Protein AF-A0A0K8P435-F1 (afdb_monomer_lite)

Secondary structure (DSSP, 8-state):
---HHHHHHHHHHHH-GGGHHHHHHHHT--THHHHHHHHT--SS--HHHHHHHHHHHHHHHTTSSPPPPPPS---------S----

Foldseek 3Di:
DDDLLNVLLVVLVVLPPLLLQVLCVVLVADSCVSVCSNVVVPVDDPCVRCVSSSVSVVCCVVVVDPRDDRNPDPDPPPPDDDDPDD

Sequence (86 aa):
MESIVAYLKRNLREAGAARWESIAAEAGVAKTLPRKIACGDRDNPGVQTIQPLLDYFQAVERGERELPPPAAAHGDARRSTAAEAA

Structure (mmCIF,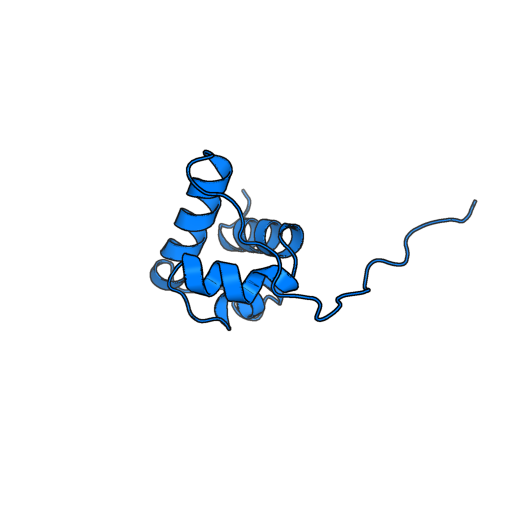 N/CA/C/O backbone):
data_AF-A0A0K8P435-F1
#
_entry.id   AF-A0A0K8P435-F1
#
loop_
_atom_site.group_PDB
_atom_site.id
_atom_site.type_symbol
_atom_site.label_atom_id
_atom_site.label_alt_id
_atom_site.label_comp_id
_atom_site.label_asym_id
_atom_site.label_entity_id
_atom_site.label_seq_id
_atom_site.pdbx_PDB_ins_code
_atom_site.Cartn_x
_atom_site.Cartn_y
_atom_site.Cartn_z
_atom_site.occupancy
_atom_site.B_iso_or_equiv
_atom_site.auth_seq_id
_atom_site.auth_comp_id
_atom_site.auth_asym_id
_atom_site.auth_atom_id
_atom_site.pdbx_PDB_model_num
ATOM 1 N N . MET A 1 1 ? 3.329 15.511 -15.231 1.00 50.84 1 MET A N 1
ATOM 2 C CA . MET A 1 1 ? 2.666 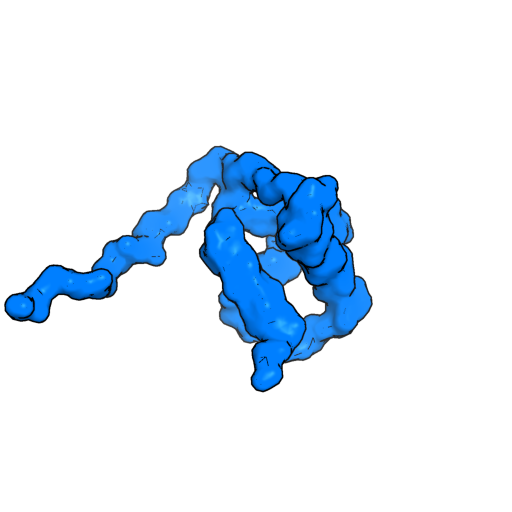14.194 -15.291 1.00 50.84 1 MET A CA 1
ATOM 3 C C . MET A 1 1 ? 3.378 13.314 -14.280 1.00 50.84 1 MET A C 1
ATOM 5 O O . MET A 1 1 ? 4.561 13.064 -14.468 1.00 50.84 1 MET A O 1
ATOM 9 N N . GLU A 1 2 ? 2.750 12.990 -13.148 1.00 64.75 2 GLU A N 1
ATOM 10 C CA . GLU A 1 2 ? 3.371 12.060 -12.194 1.00 64.75 2 GLU A CA 1
ATOM 11 C C . GLU A 1 2 ? 3.360 10.645 -12.788 1.00 64.75 2 GLU A C 1
ATOM 13 O O . GLU A 1 2 ? 2.417 10.275 -13.488 1.00 64.75 2 GLU A O 1
ATOM 18 N N . SER A 1 3 ? 4.423 9.867 -12.575 1.00 81.75 3 SER A N 1
ATOM 19 C CA . SER A 1 3 ? 4.427 8.464 -12.992 1.00 81.75 3 SER A CA 1
ATOM 20 C C . SER A 1 3 ? 3.538 7.644 -12.055 1.00 81.75 3 SER A C 1
ATOM 22 O O . SER A 1 3 ? 3.412 7.963 -10.874 1.00 81.75 3 SER A O 1
ATOM 24 N N . ILE A 1 4 ? 2.964 6.541 -12.545 1.00 82.19 4 ILE A N 1
ATOM 25 C CA . ILE A 1 4 ? 2.165 5.620 -11.712 1.00 82.19 4 ILE A CA 1
ATOM 26 C C . ILE A 1 4 ? 2.967 5.155 -10.485 1.00 82.19 4 ILE A C 1
ATOM 28 O O . ILE A 1 4 ? 2.431 5.013 -9.389 1.00 82.19 4 ILE A O 1
ATOM 32 N N . VAL A 1 5 ? 4.279 4.972 -10.646 1.00 79.94 5 VAL A N 1
ATOM 33 C CA . VAL A 1 5 ? 5.184 4.622 -9.546 1.00 79.94 5 VAL A CA 1
ATOM 34 C C . VAL A 1 5 ? 5.259 5.744 -8.508 1.00 79.94 5 VAL A C 1
ATOM 36 O O . VAL A 1 5 ? 5.232 5.456 -7.314 1.00 79.94 5 VAL A O 1
ATOM 39 N N . ALA A 1 6 ? 5.320 7.012 -8.929 1.00 82.19 6 ALA A N 1
ATOM 40 C CA . ALA A 1 6 ? 5.305 8.156 -8.019 1.00 82.19 6 ALA A CA 1
ATOM 41 C C . ALA A 1 6 ? 3.980 8.255 -7.245 1.00 82.19 6 ALA A C 1
ATOM 43 O O . ALA A 1 6 ? 4.017 8.437 -6.027 1.00 82.19 6 ALA A O 1
ATOM 44 N N . TYR A 1 7 ? 2.847 8.030 -7.918 1.00 85.69 7 TYR A N 1
ATOM 45 C CA . TYR A 1 7 ? 1.524 7.968 -7.290 1.00 85.69 7 TYR A CA 1
ATOM 46 C C . TYR A 1 7 ? 1.462 6.869 -6.219 1.00 85.69 7 TYR A C 1
ATOM 48 O O . TYR A 1 7 ? 1.132 7.126 -5.060 1.00 85.69 7 TYR A O 1
ATOM 56 N N . LEU A 1 8 ? 1.874 5.644 -6.564 1.00 84.50 8 LEU A N 1
ATOM 57 C CA . LEU A 1 8 ? 1.921 4.529 -5.615 1.00 84.50 8 LEU A CA 1
ATOM 58 C C . LEU A 1 8 ? 2.873 4.817 -4.451 1.00 84.50 8 LEU A C 1
ATOM 60 O O . LEU A 1 8 ? 2.558 4.519 -3.302 1.00 84.50 8 LEU A O 1
ATOM 64 N N . LYS A 1 9 ? 4.030 5.428 -4.721 1.00 85.19 9 LYS A N 1
ATOM 65 C CA . LYS A 1 9 ? 5.011 5.805 -3.699 1.00 85.19 9 LYS A CA 1
ATOM 66 C C . LYS A 1 9 ? 4.449 6.837 -2.722 1.00 85.19 9 LYS A C 1
ATOM 68 O O . LYS A 1 9 ? 4.718 6.722 -1.526 1.00 85.19 9 LYS A O 1
ATOM 73 N N . ARG A 1 10 ? 3.682 7.819 -3.211 1.00 86.06 10 ARG A N 1
ATOM 74 C CA . ARG A 1 10 ? 2.989 8.812 -2.379 1.00 86.06 10 ARG A CA 1
ATOM 75 C C . ARG A 1 10 ? 1.980 8.119 -1.466 1.00 86.06 10 ARG A C 1
ATOM 77 O O . ARG A 1 10 ? 2.152 8.169 -0.253 1.00 86.06 10 ARG A O 1
ATOM 84 N N . ASN A 1 11 ? 1.054 7.355 -2.041 1.00 86.50 11 ASN A N 1
ATOM 85 C CA . ASN A 1 11 ? 0.022 6.641 -1.287 1.00 86.50 11 ASN A CA 1
ATOM 86 C C . ASN A 1 11 ? 0.591 5.645 -0.270 1.00 86.50 11 ASN A C 1
ATOM 88 O O . ASN A 1 11 ? 0.126 5.573 0.862 1.00 86.50 11 ASN A O 1
ATOM 92 N N . LEU A 1 12 ? 1.649 4.909 -0.621 1.00 85.00 12 LEU A N 1
ATOM 93 C CA . LEU A 1 12 ? 2.325 3.995 0.303 1.00 85.00 12 LEU A CA 1
ATOM 94 C C . LEU A 1 12 ? 3.019 4.720 1.459 1.00 85.00 12 LEU A C 1
ATOM 96 O O . LEU A 1 12 ? 3.071 4.191 2.572 1.00 85.00 12 LEU A O 1
ATOM 100 N N . ARG A 1 13 ? 3.577 5.909 1.211 1.00 84.25 13 ARG A N 1
ATOM 101 C CA . ARG A 1 13 ? 4.166 6.744 2.265 1.00 84.25 13 ARG A CA 1
ATOM 102 C C . ARG A 1 13 ? 3.104 7.364 3.162 1.00 84.25 13 ARG A C 1
ATOM 104 O O . ARG A 1 13 ? 3.347 7.463 4.360 1.00 84.25 13 ARG A O 1
ATOM 111 N N . GLU A 1 14 ? 1.964 7.757 2.604 1.00 84.31 14 GLU A N 1
ATOM 112 C CA . GLU A 1 14 ? 0.829 8.302 3.358 1.00 84.31 14 GLU A CA 1
ATOM 113 C C . GLU A 1 14 ? 0.124 7.225 4.189 1.00 84.31 14 GLU A C 1
ATOM 115 O O . GLU A 1 14 ? -0.163 7.447 5.362 1.00 84.31 14 GLU A O 1
ATOM 120 N N . ALA A 1 15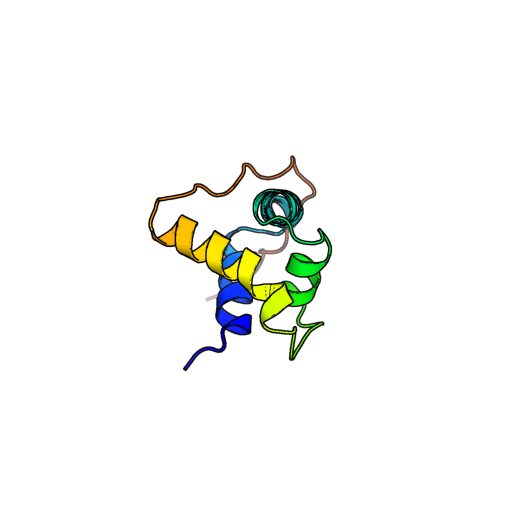 ? -0.062 6.023 3.635 1.00 81.94 15 ALA A N 1
ATOM 121 C CA . ALA A 1 15 ? -0.606 4.875 4.360 1.00 81.94 15 ALA A CA 1
ATOM 122 C C . ALA A 1 15 ? 0.309 4.409 5.510 1.00 81.94 15 ALA A C 1
ATOM 124 O O . ALA A 1 15 ? -0.168 3.867 6.508 1.00 81.94 15 ALA A O 1
ATOM 125 N N . GLY A 1 16 ? 1.619 4.631 5.382 1.00 82.00 16 GLY A N 1
ATOM 126 C CA . GLY A 1 16 ? 2.617 4.292 6.390 1.00 82.00 16 GLY A CA 1
ATOM 127 C C . GLY A 1 16 ? 3.080 2.834 6.335 1.00 82.00 16 GLY A C 1
ATOM 128 O O . GLY A 1 16 ? 2.343 1.920 5.960 1.00 82.00 16 GLY A O 1
ATOM 129 N N . ALA A 1 17 ? 4.330 2.606 6.748 1.00 82.50 17 ALA A N 1
ATOM 130 C CA . ALA A 1 17 ? 4.983 1.298 6.652 1.00 82.50 17 ALA A CA 1
ATOM 131 C C . ALA A 1 17 ? 4.270 0.180 7.430 1.00 82.50 17 ALA A C 1
ATOM 133 O O . ALA A 1 17 ? 4.293 -0.973 7.005 1.00 82.50 17 ALA A O 1
ATOM 134 N N . ALA A 1 18 ? 3.564 0.527 8.509 1.00 81.88 18 ALA A N 1
ATOM 135 C CA . ALA A 1 18 ? 2.772 -0.413 9.304 1.00 81.88 18 ALA A CA 1
ATOM 136 C C . ALA A 1 18 ? 1.595 -1.041 8.532 1.00 81.88 18 ALA A C 1
ATOM 138 O O . ALA A 1 18 ? 1.079 -2.081 8.934 1.00 81.88 18 ALA A O 1
ATOM 139 N N . ARG A 1 19 ? 1.153 -0.423 7.427 1.00 84.75 19 ARG A N 1
ATOM 140 C CA . ARG A 1 19 ? 0.053 -0.934 6.593 1.00 84.75 19 ARG A CA 1
ATOM 141 C C . ARG A 1 19 ? 0.539 -1.695 5.367 1.00 84.75 19 ARG A C 1
ATOM 143 O O . ARG A 1 19 ? -0.276 -2.292 4.680 1.00 84.75 19 ARG A O 1
ATOM 150 N N . TRP A 1 20 ? 1.838 -1.701 5.069 1.00 85.00 20 TRP A N 1
ATOM 151 C CA . TRP A 1 20 ? 2.356 -2.280 3.825 1.00 85.00 20 TRP A CA 1
ATOM 152 C C . TRP A 1 20 ? 2.078 -3.773 3.690 1.00 85.00 20 TRP A C 1
ATOM 154 O O . TRP A 1 20 ? 1.693 -4.215 2.612 1.00 85.00 20 TRP A O 1
ATOM 164 N N . GLU A 1 21 ? 2.253 -4.546 4.762 1.00 84.75 21 GLU A N 1
ATOM 165 C CA . GLU A 1 21 ? 1.983 -5.986 4.721 1.00 84.75 21 GLU A CA 1
ATOM 166 C C . GLU A 1 21 ? 0.491 -6.274 4.548 1.00 84.75 21 GLU A C 1
ATOM 168 O O . GLU A 1 21 ? 0.127 -7.095 3.709 1.00 84.75 21 GLU A O 1
ATOM 173 N N . SER A 1 22 ? -0.367 -5.543 5.262 1.00 85.81 22 SER A N 1
ATOM 174 C CA . SER A 1 22 ? -1.820 -5.674 5.141 1.00 85.81 22 SER A CA 1
ATOM 175 C C . SER A 1 22 ? -2.314 -5.258 3.752 1.00 85.81 22 SER A C 1
ATOM 177 O O . SER A 1 22 ? -3.078 -5.986 3.133 1.00 85.81 22 SER A O 1
ATOM 179 N N . ILE A 1 23 ? -1.830 -4.132 3.213 1.00 86.25 23 ILE A N 1
ATOM 180 C CA . ILE A 1 23 ? -2.156 -3.676 1.850 1.00 86.25 23 ILE A CA 1
ATOM 181 C C . ILE A 1 23 ? -1.697 -4.713 0.825 1.00 86.25 23 ILE A C 1
ATOM 183 O O . ILE A 1 23 ? -2.420 -4.996 -0.124 1.00 86.25 23 ILE A O 1
ATOM 187 N N . ALA A 1 24 ? -0.513 -5.303 1.007 1.00 86.62 24 ALA A N 1
ATOM 188 C CA . ALA A 1 24 ? -0.033 -6.345 0.109 1.00 86.62 24 ALA A CA 1
ATOM 189 C C . ALA A 1 24 ? -0.927 -7.590 0.135 1.00 86.62 24 ALA A C 1
ATOM 191 O O . ALA A 1 24 ? -1.236 -8.127 -0.926 1.00 86.62 24 ALA A O 1
ATOM 192 N N . ALA A 1 25 ? -1.361 -8.018 1.324 1.00 86.19 25 ALA A N 1
ATOM 193 C CA . ALA A 1 25 ? -2.279 -9.140 1.483 1.00 86.19 25 ALA A CA 1
ATOM 194 C C . ALA A 1 25 ? -3.634 -8.865 0.806 1.00 86.19 25 ALA A C 1
ATOM 196 O O . ALA A 1 25 ? -4.090 -9.677 0.006 1.00 86.19 25 ALA A O 1
ATOM 197 N N . GLU A 1 26 ? -4.219 -7.689 1.042 1.00 86.94 26 GLU A N 1
ATOM 198 C CA . GLU A 1 26 ? -5.521 -7.281 0.493 1.00 86.94 26 GLU A CA 1
ATOM 199 C C . GLU A 1 26 ? -5.503 -7.040 -1.025 1.00 86.94 26 GLU A C 1
ATOM 201 O O . GLU A 1 26 ? -6.498 -7.268 -1.720 1.00 86.94 26 GLU A O 1
ATOM 206 N N . ALA A 1 27 ? -4.375 -6.556 -1.549 1.00 85.56 27 ALA A N 1
ATOM 207 C CA . ALA A 1 27 ? -4.156 -6.363 -2.979 1.00 85.56 27 ALA A CA 1
ATOM 208 C C . ALA A 1 27 ? -3.709 -7.654 -3.693 1.00 85.56 27 ALA A C 1
ATOM 210 O O . ALA A 1 27 ? -3.601 -7.663 -4.917 1.00 85.56 27 ALA A O 1
ATOM 211 N N . GLY A 1 28 ? -3.420 -8.737 -2.958 1.00 84.94 28 GLY A N 1
ATOM 212 C CA . GLY A 1 28 ? -2.954 -10.002 -3.533 1.00 84.94 28 GLY A CA 1
ATOM 213 C C . GLY A 1 28 ? -1.538 -9.939 -4.116 1.00 84.94 28 GLY A C 1
ATOM 214 O O . GLY A 1 28 ? -1.215 -10.664 -5.056 1.00 84.94 28 GLY A O 1
ATOM 215 N N . VAL A 1 29 ? -0.681 -9.065 -3.585 1.00 86.31 29 VAL A N 1
ATOM 216 C CA . VAL A 1 29 ? 0.707 -8.895 -4.035 1.00 86.31 29 VAL A CA 1
ATOM 217 C C . VAL A 1 29 ? 1.708 -9.365 -2.980 1.00 86.31 29 VAL A C 1
ATOM 219 O O . VAL A 1 29 ? 1.402 -9.530 -1.802 1.00 86.31 29 VAL A O 1
ATOM 222 N N . ALA A 1 30 ? 2.965 -9.560 -3.382 1.00 84.75 30 ALA A N 1
ATOM 223 C CA . ALA A 1 30 ? 4.024 -9.916 -2.442 1.00 84.75 30 ALA A CA 1
ATOM 224 C C . ALA A 1 30 ? 4.249 -8.808 -1.393 1.00 84.75 30 ALA A C 1
ATOM 226 O O . ALA A 1 30 ? 4.427 -7.646 -1.748 1.00 84.75 30 ALA A O 1
ATOM 227 N N . LYS A 1 31 ? 4.393 -9.163 -0.110 1.00 83.12 31 LYS A N 1
ATOM 228 C CA . LYS A 1 31 ? 4.690 -8.211 0.988 1.00 83.12 31 LYS A CA 1
ATOM 229 C C . LYS A 1 31 ? 5.930 -7.328 0.777 1.00 83.12 31 LYS A C 1
ATOM 231 O O . LYS A 1 31 ? 6.070 -6.271 1.381 1.00 83.12 31 LYS A O 1
ATOM 236 N N . THR A 1 32 ? 6.844 -7.743 -0.101 1.00 82.44 32 THR A N 1
ATOM 237 C CA . THR A 1 32 ? 8.058 -6.990 -0.443 1.00 82.44 32 THR A CA 1
ATOM 238 C C . THR A 1 32 ? 7.827 -5.906 -1.500 1.00 82.44 32 THR A C 1
ATOM 240 O O . THR A 1 32 ? 8.653 -5.002 -1.619 1.00 82.44 32 THR A O 1
ATOM 243 N N . LEU A 1 33 ? 6.726 -5.958 -2.260 1.00 82.31 33 LEU A N 1
ATOM 244 C CA . LEU A 1 33 ? 6.414 -4.998 -3.325 1.00 82.31 33 LEU A CA 1
ATOM 245 C C . LEU A 1 33 ? 6.215 -3.567 -2.811 1.00 82.31 33 LEU A C 1
ATOM 247 O O . LEU A 1 33 ? 6.910 -2.684 -3.319 1.00 82.31 33 LEU A O 1
ATOM 251 N N . PRO A 1 34 ? 5.360 -3.321 -1.798 1.00 83.88 34 PRO A N 1
ATOM 252 C CA . PRO A 1 34 ? 5.171 -1.986 -1.232 1.00 83.88 34 PRO A CA 1
ATOM 253 C C . PRO A 1 34 ? 6.489 -1.359 -0.775 1.00 83.88 34 PRO A C 1
ATOM 255 O O . PRO A 1 34 ? 6.802 -0.225 -1.127 1.00 83.88 34 PRO A O 1
ATOM 258 N N . ARG A 1 35 ? 7.322 -2.143 -0.078 1.00 83.81 35 ARG A N 1
ATOM 259 C CA . ARG A 1 35 ? 8.645 -1.710 0.385 1.00 83.81 35 ARG A CA 1
ATOM 260 C C . ARG A 1 35 ? 9.565 -1.338 -0.778 1.00 83.81 35 ARG A C 1
ATOM 262 O O . ARG A 1 35 ? 10.205 -0.295 -0.725 1.00 83.81 35 ARG A O 1
ATOM 269 N N . LYS A 1 36 ? 9.621 -2.153 -1.837 1.00 82.81 36 LYS A N 1
ATOM 270 C CA . LYS A 1 36 ? 10.460 -1.882 -3.021 1.00 82.81 36 LYS A CA 1
ATOM 271 C C . LYS A 1 36 ? 10.030 -0.620 -3.772 1.00 82.81 36 LYS A C 1
ATOM 273 O O . LYS A 1 36 ? 10.889 0.144 -4.202 1.00 82.81 36 LYS A O 1
ATOM 278 N N . ILE A 1 37 ? 8.723 -0.376 -3.887 1.00 83.00 37 ILE A N 1
ATOM 279 C CA . ILE A 1 37 ? 8.175 0.837 -4.515 1.00 83.00 37 ILE A CA 1
ATOM 280 C C . ILE A 1 37 ? 8.463 2.066 -3.639 1.00 83.00 37 ILE A C 1
ATOM 282 O O . ILE A 1 37 ? 8.973 3.076 -4.125 1.00 83.00 37 ILE A O 1
ATOM 286 N N . ALA A 1 38 ? 8.214 1.967 -2.330 1.00 81.12 38 ALA A N 1
ATOM 287 C CA . ALA A 1 38 ? 8.452 3.051 -1.381 1.00 81.12 38 ALA A CA 1
ATOM 288 C C . ALA A 1 38 ? 9.942 3.434 -1.271 1.00 81.12 38 ALA A C 1
ATOM 290 O O . ALA A 1 38 ? 10.270 4.623 -1.225 1.00 81.12 38 ALA A O 1
ATOM 291 N N . CYS A 1 39 ? 10.845 2.447 -1.267 1.00 76.00 39 CYS A N 1
ATOM 292 C CA . CYS A 1 39 ? 12.295 2.657 -1.219 1.00 76.00 39 CYS A CA 1
ATOM 293 C C . CYS A 1 39 ? 12.907 3.075 -2.566 1.00 76.00 39 CYS A C 1
ATOM 295 O O . CYS A 1 39 ? 14.044 3.533 -2.574 1.00 76.00 39 CYS A O 1
ATOM 297 N N . GLY A 1 40 ? 12.174 2.984 -3.682 1.00 68.50 40 GLY A N 1
ATOM 298 C CA . GLY A 1 40 ? 12.710 3.305 -5.012 1.00 68.50 40 GLY A CA 1
ATOM 299 C C . GLY A 1 40 ? 13.663 2.247 -5.576 1.00 68.50 40 GLY A C 1
ATOM 300 O O . GLY A 1 40 ? 14.422 2.540 -6.485 1.00 68.50 40 GLY A O 1
ATOM 301 N N . ASP A 1 41 ? 13.612 1.020 -5.054 1.00 63.50 41 ASP A N 1
ATOM 302 C CA . ASP A 1 41 ? 14.437 -0.114 -5.504 1.00 63.50 41 ASP A CA 1
ATOM 303 C C . ASP A 1 41 ? 13.970 -0.656 -6.874 1.00 63.50 41 ASP A C 1
ATOM 305 O O . ASP A 1 41 ? 14.684 -1.365 -7.576 1.00 63.50 41 ASP A O 1
ATOM 309 N N . ARG A 1 42 ? 12.740 -0.308 -7.276 1.00 59.94 42 ARG A N 1
ATOM 310 C CA . ARG A 1 42 ? 12.149 -0.628 -8.579 1.00 59.94 42 ARG A CA 1
ATOM 311 C C . ARG A 1 42 ? 11.832 0.659 -9.330 1.00 59.94 42 ARG A C 1
ATOM 313 O O . ARG A 1 42 ? 10.779 1.249 -9.109 1.00 59.94 42 ARG A O 1
ATOM 320 N N . ASP A 1 43 ? 12.728 1.044 -10.232 1.00 58.66 43 ASP A N 1
ATOM 321 C CA . ASP A 1 43 ? 12.529 2.190 -11.129 1.00 58.66 43 ASP A CA 1
ATOM 322 C C . ASP A 1 43 ? 11.501 1.876 -12.236 1.00 58.66 43 ASP A C 1
ATOM 324 O O . ASP A 1 43 ? 10.739 2.742 -12.651 1.00 58.66 43 ASP A O 1
ATOM 328 N N . ASN A 1 44 ? 11.389 0.599 -12.639 1.00 58.12 44 ASN A N 1
ATOM 329 C CA . ASN A 1 44 ? 10.456 0.162 -13.682 1.00 58.12 44 ASN A CA 1
ATOM 330 C C . ASN A 1 44 ? 9.805 -1.204 -13.358 1.00 58.12 44 ASN A C 1
ATOM 332 O O . ASN A 1 44 ? 10.153 -2.235 -13.942 1.00 58.12 44 ASN A O 1
ATOM 336 N N . PRO A 1 45 ? 8.911 -1.279 -12.353 1.00 66.06 45 PRO A N 1
ATOM 337 C CA . PRO A 1 45 ? 8.164 -2.501 -12.097 1.00 66.06 45 PRO A CA 1
ATOM 338 C C . PRO A 1 45 ? 7.225 -2.786 -13.276 1.00 66.06 45 PRO A C 1
ATOM 340 O O . PRO A 1 45 ? 6.552 -1.885 -13.771 1.00 66.06 45 PRO A O 1
ATOM 343 N N . GLY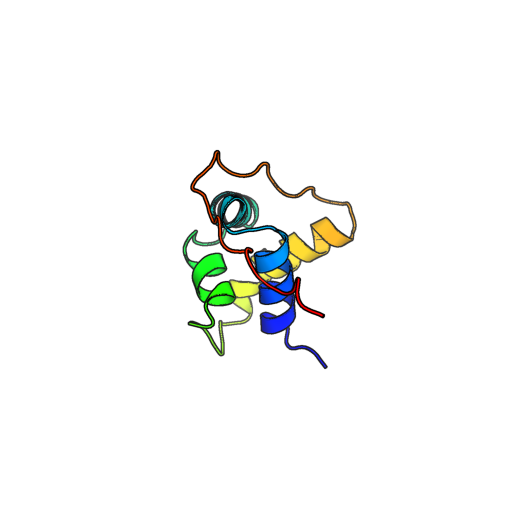 A 1 46 ? 7.157 -4.044 -13.721 1.00 68.69 46 GLY A N 1
ATOM 344 C CA . GLY A 1 46 ? 6.230 -4.428 -14.784 1.00 68.69 46 GLY A CA 1
ATOM 345 C C . GLY A 1 46 ? 4.799 -4.024 -14.425 1.00 68.69 46 GLY A C 1
ATOM 346 O O . GLY A 1 46 ? 4.361 -4.261 -13.298 1.00 68.69 46 GLY A O 1
ATOM 347 N N . VAL A 1 47 ? 4.078 -3.432 -15.382 1.00 73.19 47 VAL A N 1
ATOM 348 C CA . VAL A 1 47 ? 2.697 -2.939 -15.209 1.00 73.19 47 VAL A CA 1
ATOM 349 C C . VAL A 1 47 ? 1.802 -4.005 -14.565 1.00 73.19 47 VAL A C 1
ATOM 351 O O . VAL A 1 47 ? 1.111 -3.726 -13.594 1.00 73.19 47 VAL A O 1
ATOM 354 N N . GLN A 1 48 ? 1.939 -5.266 -14.982 1.00 78.00 48 GLN A N 1
ATOM 355 C CA . GLN A 1 48 ? 1.201 -6.407 -14.422 1.00 78.00 48 GLN A CA 1
ATOM 356 C C . GLN A 1 48 ? 1.417 -6.618 -12.914 1.00 78.00 48 GLN A C 1
ATOM 358 O O . GLN A 1 48 ? 0.544 -7.119 -12.219 1.00 78.00 48 GLN A O 1
ATOM 363 N N . THR A 1 49 ? 2.589 -6.254 -12.394 1.00 79.00 49 THR A N 1
ATOM 364 C CA . THR A 1 49 ? 2.930 -6.427 -10.978 1.00 79.00 49 THR A CA 1
ATOM 365 C C . THR A 1 49 ? 2.376 -5.298 -10.108 1.00 79.00 49 THR A C 1
ATOM 367 O O . THR A 1 49 ? 2.086 -5.521 -8.935 1.00 79.00 49 THR A O 1
ATOM 370 N N . ILE A 1 50 ? 2.254 -4.086 -10.658 1.00 82.81 50 ILE A N 1
ATOM 371 C CA . ILE A 1 50 ? 1.716 -2.922 -9.938 1.00 82.81 50 ILE A CA 1
ATOM 372 C C . ILE A 1 50 ? 0.211 -2.750 -10.117 1.00 82.81 50 ILE A C 1
ATOM 374 O O . ILE A 1 50 ? -0.396 -2.099 -9.277 1.00 82.81 50 ILE A O 1
ATOM 378 N N . GLN A 1 51 ? -0.380 -3.340 -11.161 1.00 84.88 51 GLN A N 1
ATOM 379 C CA . GLN A 1 51 ? -1.812 -3.269 -11.456 1.00 84.88 51 GLN A CA 1
ATOM 380 C C . GLN A 1 51 ? -2.687 -3.569 -10.228 1.00 84.88 51 GLN A C 1
ATOM 382 O O . GLN A 1 51 ? -3.519 -2.731 -9.906 1.00 84.88 51 GLN A O 1
ATOM 387 N N . PRO A 1 52 ? -2.463 -4.661 -9.464 1.00 88.06 52 PRO A N 1
ATOM 388 C CA . PRO A 1 52 ? -3.326 -4.985 -8.327 1.00 88.06 52 PRO A CA 1
ATOM 389 C C . PRO A 1 52 ? -3.205 -3.955 -7.199 1.00 88.06 52 PRO A C 1
ATOM 391 O O . PRO A 1 52 ? -4.177 -3.639 -6.523 1.00 88.06 52 PRO A O 1
ATOM 394 N N . LEU A 1 53 ? -2.003 -3.399 -7.013 1.00 85.25 53 LEU A N 1
ATOM 395 C CA . LEU A 1 53 ? -1.751 -2.353 -6.025 1.00 85.25 53 LEU A CA 1
ATOM 396 C C . LEU A 1 53 ? -2.390 -1.021 -6.454 1.00 85.25 53 LEU A C 1
ATOM 398 O O . LEU A 1 53 ? -2.904 -0.283 -5.619 1.00 85.25 53 LEU A O 1
ATOM 402 N N . LEU A 1 54 ? -2.352 -0.716 -7.752 1.00 87.56 54 LEU A N 1
ATOM 403 C CA . LEU A 1 54 ? -2.974 0.467 -8.334 1.00 87.56 54 LEU A CA 1
ATOM 404 C C . LEU A 1 54 ? -4.497 0.394 -8.233 1.00 87.56 54 LEU A C 1
ATOM 406 O O . LEU A 1 54 ? -5.095 1.336 -7.725 1.00 87.56 54 LEU A O 1
ATOM 410 N N . ASP A 1 55 ? -5.100 -0.718 -8.653 1.00 89.69 55 ASP A N 1
ATOM 411 C CA . ASP A 1 55 ? -6.536 -0.974 -8.509 1.00 89.69 55 ASP A CA 1
ATOM 412 C C . ASP A 1 55 ? -6.967 -0.883 -7.043 1.00 89.69 55 ASP A C 1
ATOM 414 O O . ASP A 1 55 ? -7.976 -0.255 -6.735 1.00 89.69 55 ASP A O 1
ATOM 418 N N . TYR A 1 56 ? -6.164 -1.425 -6.122 1.00 89.38 56 TYR A N 1
ATOM 419 C CA . TYR A 1 56 ? -6.428 -1.317 -4.692 1.00 89.38 56 TYR A CA 1
ATOM 420 C C . TYR A 1 56 ? -6.509 0.145 -4.227 1.00 89.38 56 TYR A C 1
ATOM 422 O O . TYR A 1 56 ? -7.495 0.539 -3.607 1.00 89.38 56 TYR A O 1
ATOM 430 N N . PHE A 1 57 ? -5.504 0.970 -4.541 1.00 87.31 57 PHE A N 1
ATOM 431 C CA . PHE A 1 57 ? -5.514 2.380 -4.138 1.00 87.31 57 PHE A CA 1
ATOM 432 C C . PHE A 1 57 ? -6.597 3.196 -4.851 1.00 87.31 57 PHE A C 1
ATOM 434 O O . PHE A 1 57 ? -7.207 4.055 -4.221 1.00 87.31 57 PHE A O 1
ATOM 441 N N . GLN A 1 58 ? -6.899 2.898 -6.117 1.00 89.56 58 GLN A N 1
ATOM 442 C CA . GLN A 1 58 ? -8.011 3.540 -6.821 1.00 89.56 58 GLN A CA 1
ATOM 443 C C . GLN A 1 58 ? -9.367 3.180 -6.206 1.00 89.56 58 GLN A C 1
ATOM 445 O O . GLN A 1 58 ? -10.215 4.057 -6.068 1.00 89.56 58 GLN A O 1
ATOM 450 N N . ALA A 1 59 ? -9.573 1.925 -5.798 1.00 88.62 59 ALA A N 1
ATOM 451 C CA . ALA A 1 59 ? -10.778 1.504 -5.087 1.00 88.62 59 ALA A CA 1
ATOM 452 C C . ALA A 1 59 ? -10.907 2.217 -3.730 1.00 88.62 59 ALA A C 1
ATOM 454 O O . ALA A 1 59 ? -12.006 2.609 -3.341 1.00 88.62 59 ALA A O 1
ATOM 455 N N . VAL A 1 60 ? -9.787 2.442 -3.034 1.00 87.69 60 VAL A N 1
ATOM 456 C CA . VAL A 1 60 ? -9.765 3.234 -1.796 1.00 87.69 60 VAL A CA 1
ATOM 457 C C . VAL A 1 60 ? -10.127 4.699 -2.056 1.00 87.69 60 VAL A C 1
ATOM 459 O O . VAL A 1 60 ? -10.977 5.242 -1.358 1.00 87.69 60 VAL A O 1
ATOM 462 N N . GLU A 1 61 ? -9.555 5.337 -3.083 1.00 85.75 61 GLU A N 1
ATOM 463 C CA . GLU A 1 61 ? -9.906 6.723 -3.444 1.00 85.75 61 GLU A CA 1
ATOM 464 C C . GLU A 1 61 ? -11.370 6.877 -3.879 1.00 85.75 61 GLU A C 1
ATOM 466 O O . GLU A 1 61 ? -11.984 7.913 -3.632 1.00 85.75 61 GLU A O 1
ATOM 471 N N . ARG A 1 62 ? -11.952 5.845 -4.496 1.00 87.12 62 ARG A N 1
ATOM 472 C CA . ARG A 1 62 ? -13.376 5.813 -4.865 1.00 87.12 62 ARG A CA 1
ATOM 473 C C . ARG A 1 62 ? -14.312 5.552 -3.683 1.00 87.12 62 ARG A C 1
ATOM 475 O O . ARG A 1 62 ? -15.521 5.688 -3.847 1.00 87.12 62 ARG A O 1
ATOM 482 N N . GLY A 1 63 ? -13.783 5.172 -2.519 1.00 86.00 63 GLY A N 1
ATOM 483 C CA . GLY A 1 63 ? -14.576 4.767 -1.356 1.00 86.00 63 GLY A CA 1
ATOM 484 C C . GLY A 1 63 ? -15.175 3.359 -1.465 1.00 86.00 63 GLY A C 1
ATOM 485 O O . GLY A 1 63 ? -16.075 3.020 -0.705 1.00 86.00 63 GLY A O 1
ATOM 486 N N . GLU A 1 64 ? -14.691 2.533 -2.398 1.00 87.56 64 GLU A N 1
ATOM 487 C CA . GLU A 1 64 ? -15.093 1.126 -2.549 1.00 87.56 64 GLU A CA 1
ATOM 488 C C . GLU A 1 64 ? -14.358 0.207 -1.557 1.00 87.56 64 GLU A C 1
ATOM 490 O O . GLU A 1 64 ? -14.819 -0.897 -1.263 1.00 87.56 64 GLU A O 1
ATOM 495 N N . ARG A 1 65 ? -13.200 0.648 -1.044 1.00 84.75 65 ARG A N 1
ATOM 496 C CA . ARG A 1 65 ? -12.404 -0.053 -0.027 1.00 84.75 65 ARG A CA 1
ATOM 497 C C . ARG A 1 65 ? -11.879 0.911 1.031 1.00 84.75 65 ARG A C 1
ATOM 499 O O . ARG A 1 65 ? -11.593 2.067 0.745 1.00 84.75 65 ARG A O 1
ATOM 506 N N . GLU A 1 66 ? -11.661 0.403 2.238 1.00 80.94 66 GLU A N 1
ATOM 507 C CA . GLU A 1 66 ? -10.934 1.117 3.290 1.00 80.94 66 GLU A CA 1
ATOM 508 C C . GLU A 1 66 ? -9.505 0.583 3.436 1.00 80.94 66 GLU A C 1
ATOM 510 O O . GLU A 1 66 ? -9.211 -0.579 3.140 1.00 80.94 66 GLU A O 1
ATOM 515 N N . LEU A 1 67 ? -8.600 1.450 3.900 1.00 78.31 67 LEU A N 1
ATOM 516 C CA . LEU A 1 67 ? -7.235 1.049 4.231 1.00 78.31 67 LEU A CA 1
ATOM 517 C C . LEU A 1 67 ? -7.264 0.094 5.432 1.00 78.31 67 LEU A C 1
ATOM 519 O O . LEU A 1 67 ? -7.907 0.413 6.435 1.00 78.31 67 LEU A O 1
ATOM 523 N N . PRO A 1 68 ? -6.530 -1.032 5.394 1.00 77.75 68 PRO A N 1
ATOM 524 C CA . PRO A 1 68 ? -6.514 -1.973 6.494 1.00 77.75 68 PRO A CA 1
ATOM 525 C C . PRO A 1 68 ? -5.949 -1.316 7.756 1.00 77.75 68 PRO A C 1
ATOM 527 O O . PRO A 1 68 ? -5.102 -0.410 7.669 1.00 77.75 68 PRO A O 1
ATOM 530 N N . PRO A 1 69 ? -6.364 -1.802 8.939 1.00 74.19 69 PRO A N 1
ATOM 531 C CA . PRO A 1 69 ? -5.780 -1.356 10.188 1.00 74.19 69 PRO A CA 1
ATOM 532 C C . PRO A 1 69 ? -4.260 -1.583 10.152 1.00 74.19 69 PRO A C 1
ATOM 534 O O . PRO A 1 69 ? -3.791 -2.585 9.595 1.00 74.19 69 PRO A O 1
ATOM 537 N N . PRO A 1 70 ? -3.465 -0.650 10.707 1.00 69.94 70 PRO A N 1
ATOM 538 C CA . PRO A 1 70 ? -2.024 -0.835 10.798 1.00 69.94 70 PRO A CA 1
ATOM 539 C C . PRO A 1 70 ? -1.742 -2.123 11.570 1.00 69.94 70 PRO A C 1
ATOM 541 O O . PRO A 1 70 ? -2.247 -2.299 12.680 1.00 69.94 70 PRO A O 1
ATOM 544 N N . ALA A 1 71 ? -0.943 -3.020 10.984 1.00 64.12 71 ALA A N 1
ATOM 545 C CA . ALA A 1 71 ? -0.434 -4.167 11.718 1.00 64.1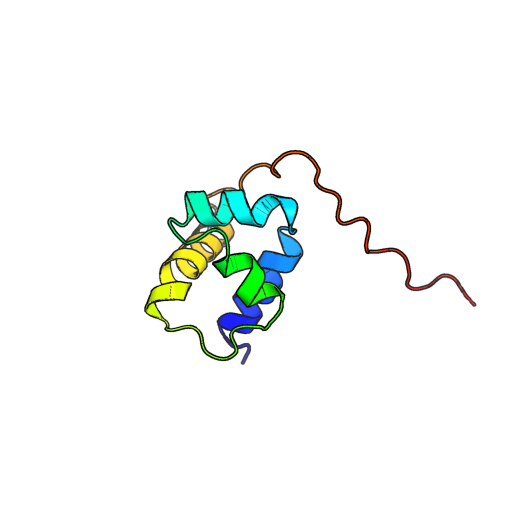2 71 ALA A CA 1
ATOM 546 C C . ALA A 1 71 ? 0.323 -3.609 12.929 1.00 64.12 71 ALA A C 1
ATOM 548 O O . ALA A 1 71 ? 1.174 -2.729 12.774 1.00 64.12 71 ALA A O 1
ATOM 549 N N . ALA A 1 72 ? -0.089 -4.022 14.128 1.00 52.94 72 ALA A N 1
ATOM 550 C CA . ALA A 1 72 ? 0.313 -3.417 15.391 1.00 52.94 72 ALA A CA 1
ATOM 551 C C . ALA A 1 72 ? 1.818 -3.092 15.427 1.00 52.94 72 ALA A C 1
ATOM 553 O O . ALA A 1 72 ? 2.659 -3.980 15.335 1.00 52.94 72 ALA A O 1
ATOM 554 N N . ALA A 1 73 ? 2.110 -1.793 15.533 1.00 48.44 73 ALA A N 1
ATO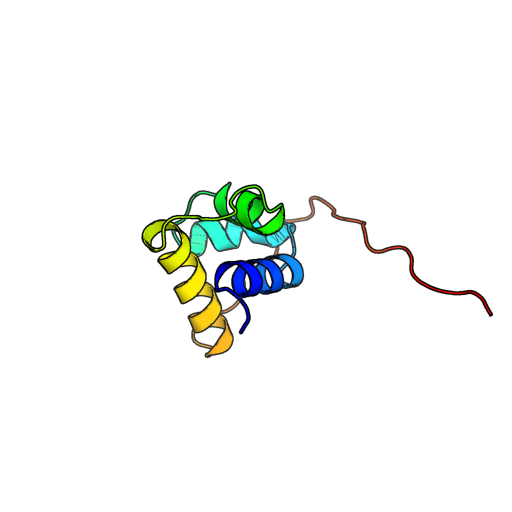M 555 C CA . ALA A 1 73 ? 3.369 -1.182 15.947 1.00 48.44 73 ALA A CA 1
ATOM 556 C C . ALA A 1 73 ? 4.652 -2.010 15.703 1.00 48.44 73 ALA A C 1
ATOM 558 O O . ALA A 1 73 ? 5.205 -2.625 16.613 1.00 48.44 73 ALA A O 1
ATOM 559 N N . HIS A 1 74 ? 5.228 -1.891 14.508 1.00 42.03 74 HIS A N 1
ATOM 560 C CA . HIS A 1 74 ? 6.681 -1.752 14.428 1.00 42.03 74 HIS A CA 1
ATOM 561 C C . HIS A 1 74 ? 6.975 -0.322 14.000 1.00 42.03 74 HIS A C 1
ATOM 563 O O . HIS A 1 74 ? 6.702 0.078 12.869 1.00 42.03 74 HIS A O 1
ATOM 569 N N . GLY A 1 75 ? 7.395 0.469 14.987 1.00 48.94 75 GLY A N 1
ATOM 570 C CA . GLY A 1 75 ? 7.510 1.912 14.898 1.00 48.94 75 GLY A CA 1
ATOM 571 C C . GLY A 1 75 ? 8.369 2.368 13.728 1.00 48.94 75 GLY A C 1
ATOM 572 O O . GLY A 1 75 ? 9.518 1.963 13.592 1.00 48.94 75 GLY A O 1
ATOM 573 N N . ASP A 1 76 ? 7.825 3.299 12.950 1.00 45.28 76 ASP A N 1
ATOM 574 C CA . ASP A 1 76 ? 8.644 4.283 12.257 1.00 45.28 76 ASP A CA 1
ATOM 575 C C . ASP A 1 76 ? 8.396 5.637 12.924 1.00 45.28 76 ASP A C 1
ATOM 577 O O . ASP A 1 76 ? 7.597 6.468 12.499 1.00 45.28 76 ASP A O 1
ATOM 581 N N . ALA A 1 77 ? 9.081 5.816 14.051 1.00 48.00 77 ALA A N 1
ATOM 582 C CA . ALA A 1 77 ? 9.309 7.099 14.691 1.00 48.00 77 ALA A CA 1
ATOM 583 C C . ALA A 1 77 ? 10.359 7.897 13.891 1.00 48.00 77 ALA A C 1
ATOM 585 O O . ALA A 1 77 ? 11.425 8.234 14.404 1.00 48.00 77 ALA A O 1
ATOM 586 N N . ARG A 1 78 ? 10.087 8.192 12.613 1.00 52.53 78 ARG A N 1
ATOM 587 C CA . ARG A 1 78 ? 10.869 9.162 11.831 1.00 52.53 78 ARG A CA 1
ATOM 588 C C . ARG A 1 78 ? 9.972 10.176 11.134 1.00 52.53 78 ARG A C 1
ATOM 590 O O . ARG A 1 78 ? 9.847 10.212 9.914 1.00 52.53 78 ARG A O 1
ATOM 597 N N . ARG A 1 79 ? 9.419 11.083 11.941 1.00 48.22 79 ARG A N 1
ATOM 598 C CA . ARG A 1 79 ? 9.257 12.492 11.549 1.00 48.22 79 ARG A CA 1
ATOM 599 C C . ARG A 1 79 ? 9.310 13.431 12.764 1.00 48.22 79 ARG A C 1
ATOM 601 O O . ARG A 1 79 ? 8.399 14.201 13.018 1.00 48.22 79 ARG A O 1
ATOM 608 N N . SER A 1 80 ? 10.428 13.377 13.481 1.00 48.06 80 SER A N 1
ATOM 609 C CA . SER A 1 80 ? 11.108 14.587 13.972 1.00 48.06 80 SER A CA 1
ATOM 610 C C . SER A 1 80 ? 12.208 14.833 12.919 1.00 48.06 80 SER A C 1
ATOM 612 O O . SER A 1 80 ? 12.853 13.866 12.528 1.00 48.06 80 SER A O 1
ATOM 614 N N . THR A 1 81 ? 12.448 15.984 12.296 1.00 51.00 81 THR A N 1
ATOM 615 C CA . THR A 1 81 ? 12.375 17.382 12.723 1.00 51.00 81 THR A CA 1
ATOM 616 C C . THR A 1 81 ? 12.396 18.290 11.475 1.00 51.00 81 THR A C 1
ATOM 618 O O . THR A 1 81 ? 13.274 18.145 10.628 1.00 51.00 81 THR A O 1
ATOM 621 N N . ALA A 1 82 ? 11.459 19.234 11.363 1.00 44.16 82 ALA A N 1
ATOM 622 C CA . ALA A 1 82 ? 11.581 20.499 10.616 1.00 44.16 82 ALA A CA 1
ATOM 623 C C . ALA A 1 82 ? 10.337 21.337 10.971 1.00 44.16 82 ALA A C 1
ATOM 625 O O . ALA A 1 82 ? 9.231 20.866 10.747 1.00 44.16 82 ALA A O 1
ATOM 626 N N . ALA A 1 83 ? 10.379 22.532 11.542 1.00 44.50 83 ALA A N 1
ATOM 627 C CA . ALA A 1 83 ? 11.465 23.392 11.963 1.00 44.50 83 ALA A CA 1
ATOM 628 C C . ALA A 1 83 ? 10.881 24.308 13.056 1.00 44.50 83 ALA A C 1
ATOM 630 O O . ALA A 1 83 ? 9.911 25.019 12.809 1.00 44.50 83 ALA A O 1
ATOM 631 N N . GLU A 1 84 ? 11.454 24.260 14.253 1.00 43.69 84 GLU A N 1
ATOM 632 C CA . GLU A 1 84 ? 11.406 25.354 15.219 1.00 43.69 84 GLU A CA 1
ATOM 633 C C . GLU A 1 84 ? 12.803 25.982 15.156 1.00 43.69 84 GLU A C 1
ATOM 635 O O . GLU A 1 84 ? 13.774 25.309 15.496 1.00 43.69 84 GLU A O 1
ATOM 640 N N . ALA A 1 85 ? 12.910 27.186 14.584 1.00 47.91 85 ALA A N 1
ATOM 641 C CA . ALA A 1 85 ? 13.981 28.166 14.804 1.00 47.91 85 ALA A CA 1
ATOM 642 C C . ALA A 1 85 ? 13.793 29.361 13.851 1.00 47.91 85 ALA A C 1
ATOM 644 O O . ALA A 1 85 ? 14.225 29.296 12.698 1.00 47.91 85 ALA A O 1
ATOM 645 N N . ALA A 1 86 ? 13.139 30.414 14.354 1.00 48.81 86 ALA A N 1
ATOM 646 C CA . ALA A 1 86 ? 13.485 31.843 14.236 1.00 48.81 86 ALA A CA 1
ATOM 647 C C . ALA A 1 86 ? 12.229 32.710 14.383 1.00 48.81 86 ALA A C 1
ATOM 649 O O . ALA A 1 86 ? 11.340 32.619 13.508 1.00 48.81 86 ALA A O 1
#

Organism: Piscinibacter sakaiensis (NCBI:txid1547922)

Radius of gyration: 14.04 Å; chains: 1; bounding box: 30×42×31 Å

pLDDT: mean 74.92, std 14.78, range [42.03, 89.69]